Protein AF-A0A847A9W7-F1 (afdb_monomer)

Solvent-accessible surface area (backbone atoms only — not comparable to full-atom values): 2763 Å² total; per-residue (Å²): 133,89,80,51,52,77,60,38,59,73,46,76,50,86,46,77,68,36,53,60,31,44,80,70,79,37,83,48,66,44,57,39,91,88,59,49,76,70,53,64,75,70,80

Structure (mmCIF, N/CA/C/O backbone):
data_AF-A0A847A9W7-F1
#
_entry.id   AF-A0A847A9W7-F1
#
loop_
_atom_site.group_PDB
_atom_site.id
_atom_site.type_symbol
_atom_site.label_atom_id
_atom_site.label_alt_id
_atom_site.label_comp_id
_atom_site.label_asym_id
_atom_site.label_entity_id
_atom_site.label_seq_id
_atom_site.pdbx_PDB_ins_code
_atom_site.Cartn_x
_atom_site.Cartn_y
_atom_site.Cartn_z
_atom_site.occupancy
_atom_site.B_iso_or_equiv
_atom_site.auth_seq_id
_atom_site.auth_comp_id
_atom_site.auth_asym_id
_atom_site.auth_atom_id
_atom_site.pdbx_PDB_model_num
ATOM 1 N N . MET A 1 1 ? -15.108 14.522 7.572 1.00 54.34 1 MET A N 1
ATOM 2 C CA . MET A 1 1 ? -15.762 13.539 6.681 1.00 54.34 1 MET A CA 1
ATOM 3 C C . MET A 1 1 ? -15.383 12.149 7.160 1.00 54.34 1 MET A C 1
ATOM 5 O O . MET A 1 1 ? -14.212 11.939 7.455 1.00 54.34 1 MET A O 1
ATOM 9 N N . ASN A 1 2 ? -16.354 11.250 7.322 1.00 65.94 2 ASN A N 1
ATOM 10 C CA . ASN A 1 2 ? -16.093 9.865 7.714 1.00 65.94 2 ASN A CA 1
ATOM 11 C C . ASN A 1 2 ? -15.865 9.051 6.433 1.00 65.94 2 ASN A C 1
ATOM 13 O O . ASN A 1 2 ? -16.823 8.807 5.709 1.00 65.94 2 ASN A O 1
ATOM 17 N N . LEU A 1 3 ? -14.607 8.730 6.118 1.00 69.81 3 LEU A N 1
ATOM 18 C CA . LEU A 1 3 ? -14.252 7.934 4.938 1.00 69.81 3 LEU A CA 1
ATOM 19 C C . LEU A 1 3 ? -14.601 6.467 5.205 1.00 69.81 3 LEU A C 1
ATOM 21 O O . LEU A 1 3 ? -14.152 5.910 6.212 1.00 69.81 3 LEU A O 1
ATOM 25 N N . ILE A 1 4 ? -15.384 5.846 4.323 1.00 76.44 4 ILE A N 1
ATOM 26 C CA . ILE A 1 4 ? -15.620 4.397 4.363 1.00 76.44 4 ILE A CA 1
ATOM 27 C C . ILE A 1 4 ? -14.477 3.660 3.650 1.00 76.44 4 ILE A C 1
ATOM 29 O O . ILE A 1 4 ? -13.736 4.259 2.876 1.00 76.44 4 ILE A O 1
ATOM 33 N N . ALA A 1 5 ? -14.306 2.360 3.916 1.00 73.62 5 ALA A N 1
ATOM 34 C CA . ALA A 1 5 ? -13.208 1.550 3.362 1.00 73.62 5 ALA A CA 1
ATOM 35 C C . ALA A 1 5 ? -13.059 1.687 1.835 1.00 73.62 5 ALA A C 1
ATOM 37 O O . ALA A 1 5 ? -11.945 1.798 1.328 1.00 73.62 5 ALA A O 1
ATOM 38 N N . HIS A 1 6 ? -14.185 1.766 1.122 1.00 79.69 6 HIS A N 1
ATOM 39 C CA . HIS A 1 6 ? -14.211 1.900 -0.333 1.00 79.69 6 HIS A CA 1
ATOM 40 C C . HIS A 1 6 ? -13.680 3.251 -0.840 1.00 79.69 6 HIS A C 1
ATOM 42 O O . HIS A 1 6 ? -13.145 3.316 -1.940 1.00 79.69 6 HIS A O 1
ATOM 48 N N . ASP A 1 7 ? -13.759 4.309 -0.030 1.00 85.31 7 ASP A N 1
ATOM 49 C CA . ASP A 1 7 ? -13.257 5.636 -0.405 1.00 85.31 7 ASP A CA 1
ATOM 50 C C . ASP A 1 7 ? -11.742 5.757 -0.194 1.00 85.31 7 ASP A C 1
ATOM 52 O O . ASP A 1 7 ? -11.105 6.665 -0.726 1.00 85.31 7 ASP A O 1
ATOM 56 N N . ILE A 1 8 ? -11.155 4.886 0.638 1.00 92.75 8 I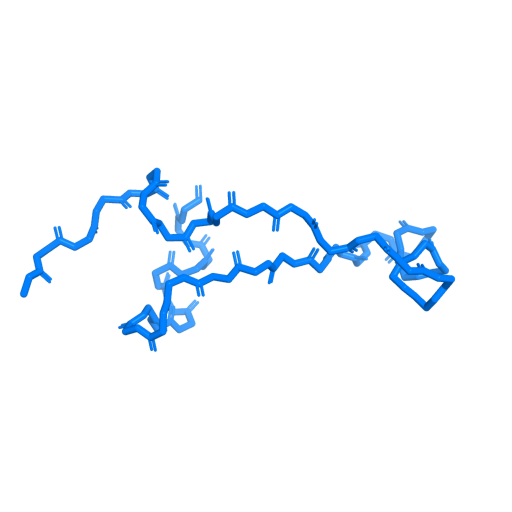LE A N 1
ATOM 57 C CA . ILE A 1 8 ? -9.754 4.992 1.057 1.00 92.75 8 ILE A CA 1
ATOM 58 C C . ILE A 1 8 ? -8.809 4.515 -0.044 1.00 92.75 8 ILE A C 1
ATOM 60 O O . ILE A 1 8 ? -7.798 5.176 -0.273 1.00 92.75 8 ILE A O 1
ATOM 64 N N . ILE A 1 9 ? -9.110 3.395 -0.706 1.00 93.81 9 ILE A N 1
ATOM 65 C CA . ILE A 1 9 ? -8.286 2.829 -1.782 1.00 93.81 9 ILE A CA 1
ATOM 66 C C . ILE A 1 9 ? -8.897 3.228 -3.127 1.00 93.81 9 ILE A C 1
ATOM 68 O O . ILE A 1 9 ? -9.945 2.721 -3.504 1.00 93.81 9 ILE A O 1
ATOM 72 N N . ILE A 1 10 ? -8.223 4.112 -3.864 1.00 93.94 10 ILE A N 1
ATOM 73 C CA . ILE A 1 10 ? -8.737 4.673 -5.121 1.00 93.94 10 ILE A CA 1
ATOM 74 C C . ILE A 1 10 ? -8.433 3.731 -6.293 1.00 93.94 10 ILE A C 1
ATOM 76 O O . ILE A 1 10 ? -9.326 3.356 -7.048 1.00 93.94 10 ILE A O 1
ATOM 80 N N . ARG A 1 11 ? -7.159 3.354 -6.471 1.00 94.50 11 ARG A N 1
ATOM 81 C CA . ARG A 1 11 ? -6.702 2.467 -7.559 1.00 94.50 11 ARG A CA 1
ATOM 82 C C . ARG A 1 11 ? -5.304 1.898 -7.287 1.00 94.50 11 ARG A C 1
ATOM 84 O O . ARG A 1 11 ? -4.523 2.534 -6.575 1.00 94.50 11 ARG A O 1
ATOM 91 N N . PRO A 1 12 ? -4.929 0.744 -7.865 1.00 96.38 12 PRO A N 1
ATOM 92 C CA . PRO A 1 12 ? -3.549 0.271 -7.824 1.00 96.38 12 PRO A CA 1
ATOM 93 C C . PRO A 1 12 ? -2.640 1.155 -8.687 1.00 96.38 12 PRO A C 1
ATOM 95 O O . PRO A 1 12 ? -3.024 1.614 -9.764 1.00 96.38 12 PRO A O 1
ATOM 98 N N . ILE A 1 13 ? -1.407 1.370 -8.231 1.00 97.12 13 ILE A N 1
ATOM 99 C CA . ILE A 1 13 ? -0.379 2.069 -9.006 1.00 97.12 13 ILE A CA 1
ATOM 100 C C . ILE A 1 13 ? 0.484 1.018 -9.694 1.00 97.12 13 ILE A C 1
ATOM 102 O O . ILE A 1 13 ? 1.227 0.293 -9.031 1.00 97.12 13 ILE A O 1
ATOM 106 N N . ILE A 1 14 ? 0.413 0.956 -11.023 1.00 96.31 14 ILE A N 1
ATOM 107 C CA . ILE A 1 14 ? 1.177 0.008 -11.840 1.00 96.31 14 ILE A CA 1
ATOM 108 C C . ILE A 1 14 ? 2.327 0.741 -12.532 1.00 96.31 14 ILE A C 1
ATOM 110 O O . ILE A 1 14 ? 2.124 1.642 -13.338 1.00 96.31 14 ILE A O 1
ATOM 114 N N . THR A 1 15 ? 3.545 0.358 -12.172 1.00 97.56 15 THR A N 1
ATOM 115 C CA . THR A 1 15 ? 4.827 0.848 -12.685 1.00 97.56 15 THR A CA 1
ATOM 116 C C . THR A 1 15 ? 5.825 -0.303 -12.590 1.00 97.56 15 THR A C 1
ATOM 118 O O . THR A 1 15 ? 5.621 -1.220 -11.799 1.00 97.56 15 THR A O 1
ATOM 121 N N . GLU A 1 16 ? 6.949 -0.246 -13.300 1.00 97.50 16 GLU A N 1
ATOM 122 C CA . GLU A 1 16 ? 8.002 -1.271 -13.182 1.00 97.50 16 GLU A CA 1
ATOM 123 C C . GLU A 1 16 ? 8.445 -1.497 -11.727 1.00 97.50 16 GLU A C 1
ATOM 125 O O . GLU A 1 16 ? 8.648 -2.626 -11.278 1.00 97.50 16 GLU A O 1
ATOM 130 N N . LYS A 1 17 ? 8.543 -0.409 -10.955 1.00 97.06 17 LYS A N 1
ATOM 131 C CA . LYS A 1 17 ? 8.888 -0.459 -9.535 1.00 97.06 17 LYS A CA 1
ATOM 132 C C . LYS A 1 17 ? 7.813 -1.160 -8.708 1.00 97.06 17 LYS A C 1
ATOM 134 O O . LYS A 1 17 ? 8.159 -1.985 -7.865 1.00 97.06 17 LYS A O 1
ATOM 139 N N . SER A 1 18 ? 6.538 -0.819 -8.899 1.00 96.62 18 SER A N 1
ATOM 140 C CA . SER A 1 18 ? 5.463 -1.451 -8.132 1.00 96.62 18 SER A CA 1
ATOM 141 C C . SER A 1 18 ? 5.272 -2.912 -8.533 1.00 96.62 18 SER A C 1
ATOM 143 O O . SER A 1 18 ? 5.070 -3.728 -7.644 1.00 96.62 18 SER A O 1
ATOM 145 N N . SER A 1 19 ? 5.483 -3.277 -9.800 1.00 96.94 19 SER A N 1
ATOM 146 C CA . SER A 1 19 ? 5.520 -4.676 -10.246 1.00 96.94 19 SER A CA 1
ATOM 147 C C . SER A 1 19 ? 6.607 -5.492 -9.546 1.00 96.94 19 SER A C 1
ATOM 149 O O . SER A 1 19 ? 6.304 -6.5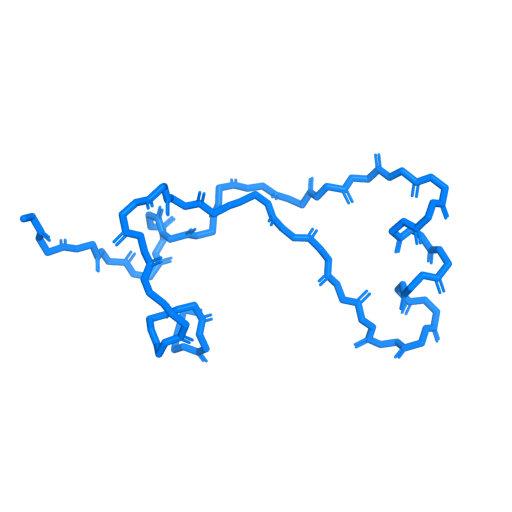40 -8.986 1.00 96.94 19 SER A O 1
ATOM 151 N N . ARG A 1 20 ? 7.838 -4.973 -9.450 1.00 97.69 20 ARG A N 1
ATOM 152 C CA . ARG A 1 20 ? 8.917 -5.631 -8.687 1.00 97.69 20 ARG A CA 1
ATOM 153 C C . ARG A 1 20 ? 8.577 -5.791 -7.201 1.00 97.69 20 ARG A C 1
ATOM 155 O O . ARG A 1 20 ? 8.963 -6.765 -6.569 1.00 97.69 20 ARG A O 1
ATOM 162 N N . LEU A 1 21 ? 7.867 -4.825 -6.617 1.00 98.00 21 LEU A N 1
ATOM 163 C CA . LEU A 1 21 ? 7.417 -4.913 -5.226 1.00 98.00 21 LEU A CA 1
ATOM 164 C C . LEU A 1 21 ? 6.308 -5.960 -5.044 1.00 98.00 21 LEU A C 1
ATOM 166 O O . LEU A 1 21 ? 6.296 -6.633 -4.013 1.00 98.00 21 LEU A O 1
ATOM 170 N N . MET A 1 22 ? 5.429 -6.147 -6.035 1.00 96.75 22 MET A N 1
ATOM 171 C CA . MET A 1 22 ? 4.375 -7.167 -5.985 1.00 96.75 22 MET A CA 1
ATOM 172 C C . MET A 1 22 ? 4.954 -8.582 -5.880 1.00 96.75 22 MET A C 1
ATOM 174 O O . MET A 1 22 ? 4.444 -9.374 -5.092 1.00 96.75 22 MET A O 1
ATOM 178 N N . GLU A 1 23 ? 6.071 -8.869 -6.557 1.00 96.50 23 GLU A N 1
ATOM 179 C CA . GLU A 1 23 ? 6.813 -10.138 -6.408 1.00 96.50 23 GLU A CA 1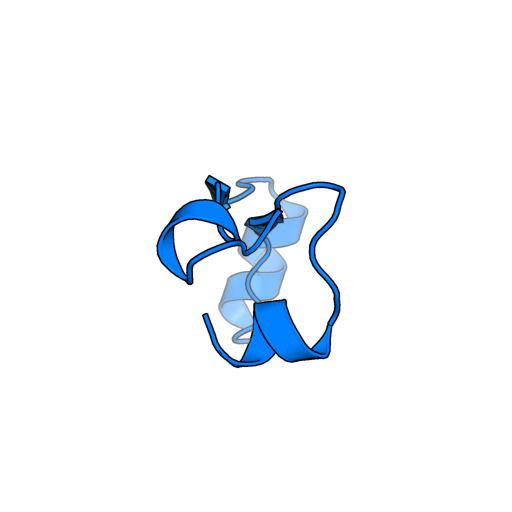
ATOM 180 C C . GLU A 1 23 ? 7.268 -10.388 -4.959 1.00 96.50 23 GLU A C 1
ATOM 182 O O . GLU A 1 23 ? 7.395 -11.527 -4.515 1.00 96.50 23 GLU A O 1
ATOM 187 N N . MET A 1 24 ? 7.464 -9.317 -4.186 1.00 97.81 24 MET A N 1
ATOM 188 C CA . MET A 1 24 ? 7.827 -9.357 -2.768 1.00 97.81 24 MET A CA 1
ATOM 189 C C . MET A 1 24 ? 6.614 -9.240 -1.827 1.00 97.81 24 MET A C 1
ATOM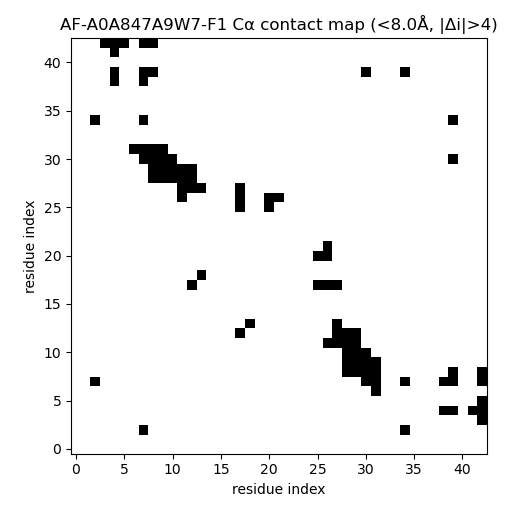 191 O O . MET A 1 24 ? 6.789 -8.870 -0.663 1.00 97.81 24 MET A O 1
ATOM 195 N N . ASN A 1 25 ? 5.390 -9.501 -2.303 1.00 97.12 25 ASN A N 1
ATOM 196 C CA . ASN A 1 25 ? 4.132 -9.301 -1.566 1.00 97.12 25 ASN A CA 1
ATOM 197 C C . ASN A 1 25 ? 3.924 -7.858 -1.059 1.00 97.12 25 ASN A C 1
ATOM 199 O O . ASN A 1 25 ? 3.296 -7.632 -0.022 1.00 97.12 25 ASN A O 1
ATOM 203 N N . LYS A 1 26 ? 4.457 -6.860 -1.773 1.00 97.19 26 LYS A N 1
ATOM 204 C CA . LYS A 1 26 ? 4.294 -5.434 -1.457 1.00 97.19 26 LYS A CA 1
ATOM 205 C C . LYS A 1 26 ? 3.506 -4.740 -2.562 1.00 97.19 26 LYS A C 1
ATOM 207 O O . LYS A 1 26 ? 3.971 -4.613 -3.689 1.00 97.19 26 LYS A O 1
ATOM 212 N N . TYR A 1 27 ? 2.334 -4.225 -2.215 1.00 97.00 27 TYR A N 1
ATOM 213 C CA . TYR A 1 27 ? 1.416 -3.591 -3.162 1.00 97.00 27 TYR A CA 1
ATOM 214 C C . TYR A 1 27 ? 1.384 -2.077 -2.965 1.00 97.00 27 TYR A C 1
ATOM 216 O O . TYR A 1 27 ? 1.566 -1.577 -1.855 1.00 97.00 27 TYR A O 1
ATOM 224 N N . THR A 1 28 ? 1.180 -1.337 -4.055 1.00 97.19 28 THR A N 1
ATOM 225 C CA . THR A 1 28 ? 1.133 0.131 -4.042 1.00 97.19 28 THR A CA 1
ATOM 226 C C . THR A 1 28 ? -0.214 0.599 -4.574 1.00 97.19 28 THR A C 1
ATOM 228 O O . THR A 1 28 ? -0.605 0.227 -5.679 1.00 97.19 28 THR A O 1
ATOM 231 N N . PHE A 1 29 ? -0.895 1.443 -3.803 1.00 96.94 29 PHE A N 1
ATOM 232 C CA . PHE A 1 29 ? -2.198 2.001 -4.148 1.00 96.94 29 PHE A CA 1
ATOM 233 C C . PHE A 1 29 ? -2.173 3.520 -4.030 1.00 96.94 29 PHE A C 1
ATOM 235 O O . PHE A 1 29 ? -1.484 4.078 -3.175 1.00 96.94 29 PHE A O 1
ATOM 242 N N . GLU A 1 30 ? -2.948 4.178 -4.881 1.00 96.31 30 GLU A N 1
ATOM 243 C CA . GLU A 1 30 ? -3.353 5.557 -4.665 1.00 96.31 30 GLU A CA 1
ATOM 244 C C . GLU A 1 30 ? -4.464 5.561 -3.614 1.00 96.31 30 GLU A C 1
ATOM 246 O O . GLU A 1 30 ? -5.426 4.795 -3.718 1.00 96.31 30 GLU A O 1
ATOM 251 N N . VAL A 1 31 ? -4.307 6.393 -2.589 1.00 96.19 31 VAL A N 1
ATOM 252 C CA . VAL A 1 31 ? -5.240 6.480 -1.463 1.00 96.19 31 VAL A CA 1
ATOM 253 C C . VAL A 1 31 ? -5.790 7.889 -1.321 1.00 96.19 31 VAL A C 1
ATOM 255 O O . VAL A 1 31 ? -5.160 8.853 -1.760 1.00 96.19 31 VAL A O 1
ATOM 258 N N . HIS A 1 32 ? -6.947 8.016 -0.674 1.00 95.06 32 HIS A N 1
ATOM 259 C CA . HIS A 1 32 ? -7.546 9.321 -0.415 1.00 95.06 32 HIS A C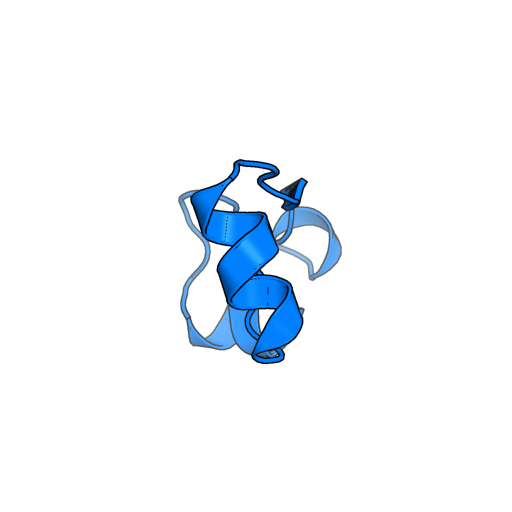A 1
ATOM 260 C C . HIS A 1 32 ? -6.578 10.227 0.378 1.00 95.06 32 HIS A C 1
ATOM 262 O O . HIS A 1 32 ? -6.066 9.791 1.413 1.00 95.06 32 HIS A O 1
ATOM 268 N N . PRO A 1 33 ? -6.349 11.495 -0.025 1.00 94.00 33 PRO A N 1
ATOM 269 C CA . PRO A 1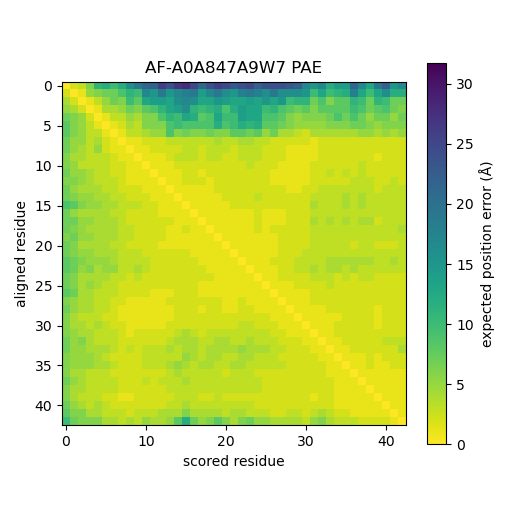 33 ? -5.357 12.376 0.609 1.00 94.00 33 PRO A CA 1
ATOM 270 C C . PRO A 1 33 ? -5.550 12.584 2.116 1.00 94.00 33 PRO A C 1
ATOM 272 O O . PRO A 1 33 ? -4.594 12.809 2.851 1.00 94.00 33 PRO A O 1
ATOM 275 N N . SER A 1 34 ? -6.797 12.511 2.588 1.00 92.81 34 SER A N 1
ATOM 276 C CA . SER A 1 34 ? -7.138 12.643 4.011 1.00 92.81 34 SER A CA 1
ATOM 277 C C . SER A 1 34 ? -7.087 11.328 4.806 1.00 92.81 34 SER A C 1
ATOM 279 O O . SER A 1 34 ? -7.373 11.347 6.003 1.00 92.81 34 SER A O 1
ATOM 281 N N . ALA A 1 35 ? -6.778 10.188 4.178 1.00 93.81 35 ALA A N 1
ATOM 282 C CA . ALA A 1 35 ? -6.730 8.894 4.855 1.00 93.81 35 ALA A CA 1
ATOM 283 C C . ALA A 1 35 ? -5.440 8.734 5.673 1.00 93.81 35 ALA A C 1
ATOM 285 O O . ALA A 1 35 ? -4.336 9.022 5.213 1.00 93.81 35 ALA A O 1
ATOM 286 N N . ASN A 1 36 ? -5.570 8.223 6.897 1.00 92.69 36 ASN A N 1
ATOM 287 C CA . ASN A 1 36 ? -4.429 7.923 7.759 1.00 92.69 36 ASN A CA 1
ATOM 288 C C . ASN A 1 36 ? -3.988 6.450 7.651 1.00 92.69 36 ASN A C 1
ATOM 290 O O . ASN A 1 36 ? -4.715 5.582 7.171 1.00 92.69 36 ASN A O 1
ATOM 294 N N . LYS A 1 37 ? -2.794 6.132 8.169 1.00 93.00 37 LYS A N 1
ATOM 295 C CA . LYS A 1 37 ? -2.225 4.769 8.106 1.00 93.00 37 LYS A CA 1
ATOM 296 C C . LYS A 1 37 ? -3.074 3.704 8.813 1.00 93.00 37 LYS A C 1
ATOM 298 O O . LYS A 1 37 ? -3.042 2.542 8.420 1.00 93.00 37 LYS A O 1
ATOM 303 N N . ILE A 1 38 ? -3.824 4.077 9.853 1.00 94.00 38 ILE A N 1
ATOM 304 C CA . ILE A 1 38 ? -4.698 3.145 10.583 1.00 94.00 38 ILE A CA 1
ATOM 305 C C . ILE A 1 38 ? -5.917 2.792 9.727 1.00 94.00 38 ILE A C 1
ATOM 307 O O . ILE A 1 38 ? -6.316 1.634 9.694 1.00 94.00 38 ILE A O 1
ATOM 311 N N . GLN A 1 39 ? -6.484 3.776 9.031 1.00 91.38 3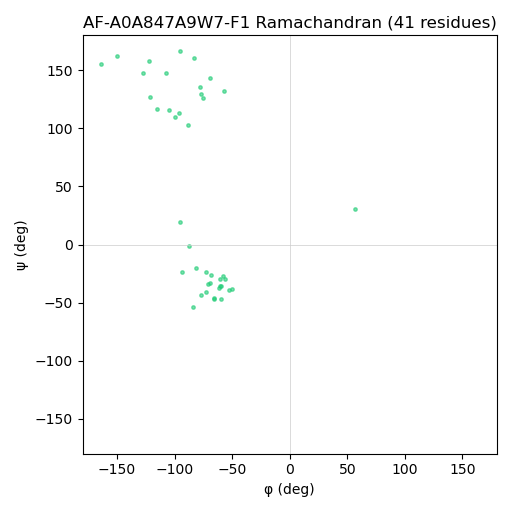9 GLN A N 1
ATOM 312 C CA . GLN A 1 39 ? -7.590 3.613 8.093 1.00 91.38 39 GLN A CA 1
ATOM 313 C C . GLN A 1 39 ? -7.166 2.781 6.881 1.00 91.38 39 GLN A C 1
ATOM 315 O O . GLN A 1 39 ? -7.849 1.819 6.563 1.00 91.38 39 GLN A O 1
ATOM 320 N N . ILE A 1 40 ? -6.001 3.065 6.287 1.00 93.19 40 ILE A N 1
ATOM 321 C CA . ILE A 1 40 ? -5.454 2.301 5.148 1.00 93.19 40 ILE A CA 1
ATOM 322 C C . ILE A 1 40 ? -5.245 0.822 5.503 1.00 93.19 40 ILE A C 1
ATOM 324 O O . ILE A 1 40 ? -5.467 -0.041 4.671 1.00 93.19 40 ILE A O 1
ATOM 328 N N . ARG A 1 41 ? -4.849 0.509 6.745 1.00 92.19 41 ARG A N 1
ATOM 329 C CA . ARG A 1 41 ? -4.696 -0.882 7.210 1.00 92.19 41 ARG A CA 1
ATOM 330 C C . ARG A 1 41 ? -6.032 -1.606 7.432 1.00 92.19 41 ARG A C 1
ATOM 332 O O 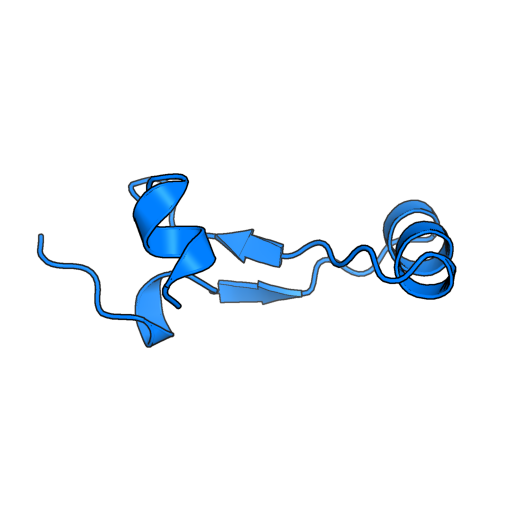. ARG A 1 41 ? -6.043 -2.829 7.503 1.00 92.19 41 ARG A O 1
ATOM 339 N N . LYS A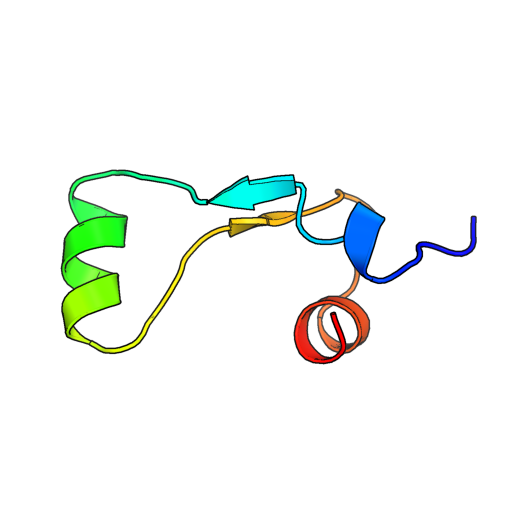 1 42 ? -7.112 -0.859 7.674 1.00 91.19 42 LYS A N 1
ATOM 340 C CA . LYS A 1 42 ? -8.448 -1.402 7.968 1.00 91.19 42 LYS A CA 1
ATOM 341 C C . LYS A 1 42 ? -9.331 -1.533 6.726 1.00 91.19 42 LYS A C 1
ATOM 343 O O . LYS A 1 42 ? -10.299 -2.283 6.802 1.00 91.19 42 LYS A O 1
ATOM 348 N N . ALA A 1 43 ? -9.052 -0.745 5.688 1.00 87.12 43 ALA A N 1
ATOM 349 C CA . ALA A 1 43 ? -9.709 -0.829 4.388 1.00 87.12 43 ALA A CA 1
ATOM 350 C C . ALA A 1 43 ? -9.334 -2.138 3.684 1.00 87.12 43 ALA A C 1
ATOM 352 O O . ALA A 1 43 ? -10.245 -2.720 3.062 1.00 87.12 43 ALA A O 1
#

Secondary structure (DSSP, 8-state):
----HHHHEEEE--SHHHHHHHHTT---EEE-TT--HHHHHH-

Nearest PDB structures (foldseek):
  5zep-assembly1_U  TM=9.340E-01  e=4.175E-03  Mycolicibacterium smegmatis MC2 155
  8cvm-assembly1_s  TM=9.098E-01  e=3.629E-03  Cutibacterium acnes
  7s0s-assembly1_V  TM=9.107E-01  e=4.477E-03  Mycolicibacterium smegmatis
  6ppf-assembly1_T  TM=9.952E-01  e=1.472E-02  Bacillus subtilis
  6o8x-assembly1_U  TM=9.565E-01  e=2.764E-02  Enterococcus faecalis

Sequence (43 aa):
MNLIAHDIIIRPIITEKSSRLMEMNKYTFEVHPSANKIQIRKA

Mean predicted aligned error: 3.66 Å

pLDDT: mean 91.41, std 9.55, range [54.34, 98.0]

Radius of gyration: 11.5 Å; Cα contacts (8 Å, |Δi|>4): 46; chains: 1; bounding box: 25×24×24 Å

Foldseek 3Di:
DDDDLVQFFDAWDDDPVQVVVVVVVHTHTDTDPPDDPVSPVVD